Protein AF-A0A0V7Z5T5-F1 (afdb_monomer)

pLDDT: mean 82.61, std 24.28, range [30.38, 98.88]

Foldseek 3Di:
DDDDDDDDDDDDDDDDDDDDDDPPPPPPVPPDPPDPDAAQLEACVVLLVLLVVLLVCLVVVVLVVSLVSLVVSVVVLVVCCVVRCVRGVPLNVQLVVLSVQLNCQSVDVVRDSVSNNVSSVSNSVSSVRNHDD

Solvent-accessible surface area (backbone atoms only — not comparable to full-atom values): 8097 Å² total; per-residue (Å²): 138,90,83,85,79,87,79,88,78,89,82,86,89,83,88,84,90,82,94,73,94,75,84,80,73,79,76,75,77,73,78,68,83,72,74,79,77,71,43,60,57,44,84,45,63,72,57,48,52,46,47,54,53,27,40,60,25,35,77,69,70,37,48,72,61,19,42,54,44,50,48,56,42,51,58,53,51,63,74,39,38,87,72,31,37,86,56,26,52,70,62,39,51,56,48,51,54,30,49,51,49,29,49,53,33,43,65,39,88,80,51,50,64,69,57,31,41,50,30,38,51,52,29,47,55,48,47,62,66,37,37,54,131

Sequence (133 aa):
MRTIILATVAAAIVGGNAAALVLLAVQDAGATPATPAASKLGDLSKFRAIVVEVKALADRDDLPAAKARIKDLELSWDGAEAGLRPRAAVDWHVVDKAIDGALDALRASPPDPVTCRRAVDELLAVIDRMQVA

Structure (mmCIF, N/CA/C/O backbone):
data_AF-A0A0V7Z5T5-F1
#
_entry.id   AF-A0A0V7Z5T5-F1
#
loop_
_atom_site.group_PDB
_atom_site.id
_atom_site.type_symbol
_atom_site.label_atom_id
_atom_site.label_alt_id
_atom_site.label_comp_id
_atom_site.label_asym_id
_atom_site.label_entity_id
_atom_site.label_seq_id
_atom_site.pdbx_PDB_ins_code
_atom_site.Cartn_x
_atom_site.Cartn_y
_atom_site.Cartn_z
_atom_site.occupancy
_atom_site.B_iso_or_equiv
_atom_site.auth_seq_id
_atom_site.auth_comp_id
_atom_site.auth_asym_id
_atom_site.auth_atom_id
_atom_site.pdbx_PDB_model_num
ATOM 1 N N . MET A 1 1 ? -31.209 -17.330 -16.747 1.00 35.00 1 MET A N 1
ATOM 2 C CA . MET A 1 1 ? -31.987 -18.402 -17.404 1.00 35.00 1 MET A CA 1
ATOM 3 C C . MET A 1 1 ? -31.120 -18.969 -18.518 1.00 35.00 1 MET A C 1
ATOM 5 O O . MET A 1 1 ? -30.680 -18.205 -19.362 1.00 35.00 1 MET A O 1
ATOM 9 N N . ARG A 1 2 ? -30.753 -20.254 -18.423 1.00 37.62 2 ARG A N 1
ATOM 10 C CA . ARG A 1 2 ? -29.916 -20.978 -19.396 1.00 37.62 2 ARG A CA 1
ATOM 11 C C . ARG A 1 2 ? -30.813 -21.461 -20.531 1.00 37.62 2 ARG A C 1
ATOM 13 O O . ARG A 1 2 ? -31.744 -22.210 -20.257 1.00 37.62 2 ARG A O 1
ATOM 20 N N . THR A 1 3 ? -30.511 -21.095 -21.768 1.00 30.38 3 THR A N 1
ATOM 21 C CA . THR A 1 3 ? -31.066 -21.755 -22.952 1.00 30.38 3 THR A CA 1
ATOM 22 C C . THR A 1 3 ? -29.923 -22.351 -23.759 1.00 30.38 3 THR A C 1
ATOM 24 O O . THR A 1 3 ? -29.048 -21.660 -24.269 1.00 30.38 3 THR A O 1
ATOM 27 N N . ILE A 1 4 ? -29.921 -23.680 -23.778 1.00 39.84 4 ILE A N 1
ATOM 28 C CA . ILE A 1 4 ? -29.085 -24.555 -24.590 1.00 39.84 4 ILE A CA 1
ATOM 29 C C . ILE A 1 4 ? -29.837 -24.731 -25.910 1.00 39.84 4 ILE A C 1
ATOM 31 O O . ILE A 1 4 ? -31.020 -25.069 -25.878 1.00 39.84 4 ILE A O 1
ATOM 35 N N . ILE A 1 5 ? -29.178 -24.533 -27.052 1.00 48.88 5 ILE A N 1
ATOM 36 C CA . ILE A 1 5 ? -29.703 -24.975 -28.348 1.00 48.88 5 ILE A CA 1
ATOM 37 C C . ILE A 1 5 ? -28.773 -26.071 -28.864 1.00 48.88 5 ILE A C 1
ATOM 39 O O . ILE A 1 5 ? -27.623 -25.819 -29.216 1.00 48.88 5 ILE A O 1
ATOM 43 N N . LEU A 1 6 ? -29.294 -27.301 -28.853 1.00 37.38 6 LEU A N 1
ATOM 44 C CA . LEU A 1 6 ? -28.788 -28.428 -29.628 1.00 37.38 6 LEU A CA 1
ATOM 45 C C . LEU A 1 6 ? -28.989 -28.113 -31.114 1.00 37.38 6 LEU A C 1
ATOM 47 O O . LEU A 1 6 ? -30.114 -27.849 -31.533 1.00 37.38 6 LEU A O 1
ATOM 51 N N . ALA A 1 7 ? -27.932 -28.226 -31.912 1.00 38.47 7 ALA A N 1
ATOM 52 C CA . ALA A 1 7 ? -28.047 -28.365 -33.356 1.00 38.47 7 ALA A CA 1
ATOM 53 C C . ALA A 1 7 ? -27.330 -29.651 -33.773 1.00 38.47 7 ALA A C 1
ATOM 55 O O . ALA A 1 7 ? -26.109 -29.711 -33.892 1.00 38.47 7 ALA A O 1
ATOM 56 N N . THR A 1 8 ? -28.118 -30.706 -33.943 1.00 37.22 8 THR A N 1
ATOM 57 C CA . THR A 1 8 ? -27.762 -31.910 -34.688 1.00 37.22 8 THR A CA 1
ATOM 58 C C . THR A 1 8 ? -27.576 -31.527 -36.153 1.00 37.22 8 THR A C 1
ATOM 60 O O . THR A 1 8 ? -28.505 -31.021 -36.776 1.00 37.22 8 THR A O 1
ATOM 63 N N . VAL A 1 9 ? -26.405 -31.806 -36.726 1.00 38.41 9 VAL A N 1
ATOM 64 C CA . VAL A 1 9 ? -26.213 -31.779 -38.180 1.00 38.41 9 VAL A CA 1
ATOM 65 C C . VAL A 1 9 ? -25.668 -33.133 -38.603 1.00 38.41 9 VAL A C 1
ATOM 67 O O . VAL A 1 9 ? -24.520 -33.480 -38.341 1.00 38.41 9 VAL A O 1
ATOM 70 N N . ALA A 1 10 ? -26.543 -33.909 -39.235 1.00 38.09 10 ALA A N 1
ATOM 71 C CA . ALA A 1 10 ? -26.177 -35.049 -40.052 1.00 38.09 10 ALA A CA 1
ATOM 72 C C . ALA A 1 10 ? -25.776 -34.540 -41.442 1.00 38.09 10 ALA A C 1
ATOM 74 O O . ALA A 1 10 ? -26.495 -33.732 -42.028 1.00 38.09 10 ALA A O 1
ATOM 75 N N . ALA A 1 11 ? -24.673 -35.042 -41.994 1.00 44.28 11 ALA A N 1
ATOM 76 C CA . ALA A 1 11 ? -24.382 -34.905 -43.416 1.00 44.28 11 ALA A CA 1
ATOM 77 C C . ALA A 1 11 ? -23.751 -36.200 -43.939 1.00 44.28 11 ALA A C 1
ATOM 79 O O . ALA A 1 11 ? -22.698 -36.639 -43.482 1.00 44.28 11 ALA A O 1
ATOM 80 N N . ALA A 1 12 ? -24.482 -36.821 -44.863 1.00 38.12 12 ALA A N 1
ATOM 81 C CA . ALA A 1 12 ? -24.157 -38.048 -45.564 1.00 38.12 12 ALA A CA 1
ATOM 82 C C . ALA A 1 12 ? -22.995 -37.848 -46.552 1.00 38.12 12 ALA A C 1
ATOM 84 O O . ALA A 1 12 ? -22.856 -36.788 -47.161 1.00 38.12 12 ALA A O 1
ATOM 85 N N . ILE A 1 13 ? -22.191 -38.896 -46.735 1.00 40.06 13 ILE A N 1
ATOM 86 C CA . ILE A 1 13 ? -21.072 -38.948 -47.680 1.00 40.06 13 ILE A CA 1
ATOM 87 C C . ILE A 1 13 ? -21.562 -39.623 -48.968 1.00 40.06 13 ILE A C 1
ATOM 89 O O . ILE A 1 13 ? -21.975 -40.780 -48.932 1.00 40.06 13 ILE A O 1
ATOM 93 N N . VAL A 1 14 ? -21.466 -38.931 -50.105 1.00 40.75 14 VAL A N 1
ATOM 94 C CA . VAL A 1 14 ? -21.512 -39.519 -51.457 1.00 40.75 14 VAL A CA 1
ATOM 95 C C . VAL A 1 14 ? -20.364 -38.909 -52.262 1.00 40.75 14 VAL A C 1
ATOM 97 O O . VAL A 1 14 ? -20.177 -37.695 -52.251 1.00 40.75 14 VAL A O 1
ATOM 100 N N . GLY A 1 15 ? -19.552 -39.761 -52.891 1.00 34.56 15 GLY A N 1
ATOM 101 C CA . GLY A 1 15 ? -18.300 -39.381 -53.548 1.00 34.56 15 GLY A CA 1
ATOM 102 C C . GLY A 1 15 ? -18.392 -39.143 -55.060 1.00 34.56 15 GLY A C 1
ATOM 103 O O . GLY A 1 15 ? -19.379 -39.500 -55.695 1.00 34.56 15 GLY A O 1
ATOM 104 N N . GLY A 1 16 ? -17.292 -38.616 -55.623 1.00 33.28 16 GLY A N 1
ATOM 105 C CA . GLY A 1 16 ? -16.918 -38.784 -57.037 1.00 33.28 16 GLY A CA 1
ATOM 106 C C . GLY A 1 16 ? -16.542 -37.519 -57.832 1.00 33.28 16 GLY A C 1
ATOM 107 O O . GLY A 1 16 ? -17.418 -36.867 -58.375 1.00 33.28 16 GLY A O 1
ATOM 108 N N . ASN A 1 17 ? -15.225 -37.292 -57.987 1.00 35.47 17 ASN A N 1
ATOM 109 C CA . ASN A 1 17 ? -14.481 -36.628 -59.086 1.00 35.47 17 ASN A CA 1
ATOM 110 C C . ASN A 1 17 ? -14.820 -35.191 -59.556 1.00 35.47 17 ASN A C 1
ATOM 112 O O . ASN A 1 17 ? -15.761 -34.995 -60.314 1.00 35.47 17 ASN A O 1
ATOM 116 N N . ALA A 1 18 ? -13.913 -34.236 -59.287 1.00 37.38 18 ALA A N 1
ATOM 117 C CA . ALA A 1 18 ? -13.233 -33.368 -60.276 1.00 37.38 18 ALA A CA 1
ATOM 118 C 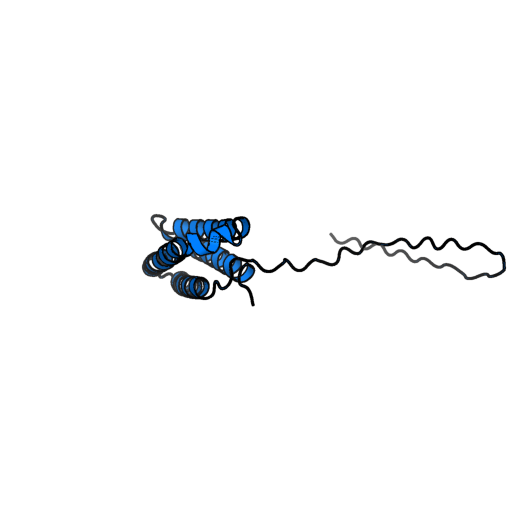C . ALA A 1 18 ? -12.347 -32.320 -59.567 1.00 37.38 18 ALA A C 1
ATOM 120 O O . ALA A 1 18 ? -12.636 -31.880 -58.458 1.00 37.38 18 ALA A O 1
ATOM 121 N N . ALA A 1 19 ? -11.243 -31.948 -60.212 1.00 41.66 19 ALA A N 1
ATOM 122 C CA . ALA A 1 19 ? -10.216 -31.043 -59.713 1.00 41.66 19 ALA A CA 1
ATOM 123 C C . ALA A 1 19 ? -10.716 -29.609 -59.449 1.00 41.66 19 ALA A C 1
ATOM 125 O O . ALA A 1 19 ? -11.261 -28.978 -60.347 1.00 41.66 19 ALA A O 1
ATOM 126 N N . ALA A 1 20 ? -10.429 -29.085 -58.255 1.00 40.97 20 ALA A N 1
ATOM 127 C CA . ALA A 1 20 ? -9.972 -27.714 -57.999 1.00 40.97 20 ALA A CA 1
ATOM 128 C C . ALA A 1 20 ? -9.695 -27.564 -56.495 1.00 40.97 20 ALA A C 1
ATOM 130 O O . ALA A 1 20 ? -10.598 -27.673 -55.667 1.00 40.97 20 ALA A O 1
ATOM 131 N N . LEU A 1 21 ? -8.430 -27.317 -56.144 1.00 48.31 21 LEU A N 1
ATOM 132 C CA . LEU A 1 21 ? -8.047 -26.817 -54.828 1.00 48.31 21 LEU A CA 1
ATOM 133 C C . LEU A 1 21 ? -8.740 -25.471 -54.588 1.00 48.31 21 LEU A C 1
ATOM 135 O O . LEU A 1 21 ? -8.372 -24.486 -55.220 1.00 48.31 21 LEU A O 1
ATOM 139 N N . VAL A 1 22 ? -9.641 -25.408 -53.612 1.00 45.06 22 VAL A N 1
ATOM 140 C CA . VAL A 1 22 ? -9.842 -24.199 -52.807 1.00 45.06 22 VAL A CA 1
ATOM 141 C C . VAL A 1 22 ? -10.036 -24.649 -51.364 1.00 45.06 22 VAL A C 1
ATOM 143 O O . VAL A 1 22 ? -11.134 -24.968 -50.916 1.00 45.06 22 VAL A O 1
ATOM 146 N N . LEU A 1 23 ? -8.924 -24.712 -50.636 1.00 40.50 23 LEU A N 1
ATOM 147 C CA . LEU A 1 23 ? -8.923 -24.793 -49.185 1.00 40.50 23 LEU A CA 1
ATOM 148 C C . LEU A 1 23 ? -9.371 -23.421 -48.661 1.00 40.50 23 LEU A C 1
ATOM 150 O O . LEU A 1 23 ? -8.544 -22.529 -48.488 1.00 40.50 23 LEU A O 1
ATOM 154 N N . LEU A 1 24 ? -10.671 -23.229 -48.421 1.00 42.22 24 LEU A N 1
ATOM 155 C CA . LEU A 1 24 ? -11.122 -22.149 -47.541 1.00 42.22 24 LEU A CA 1
ATOM 156 C C . LEU A 1 24 ? -10.802 -22.582 -46.105 1.00 42.22 24 LEU A C 1
ATOM 158 O O . LEU A 1 24 ? -11.647 -23.086 -45.369 1.00 42.22 24 LEU A O 1
ATOM 162 N N . ALA A 1 25 ? -9.535 -22.442 -45.722 1.00 49.34 25 ALA A N 1
ATOM 163 C CA . ALA A 1 25 ? -9.172 -22.454 -44.321 1.00 49.34 25 ALA A CA 1
ATOM 164 C C . ALA A 1 25 ? -9.746 -21.171 -43.715 1.00 49.34 25 ALA A C 1
ATOM 166 O O . ALA A 1 25 ? -9.180 -20.091 -43.882 1.00 49.34 25 ALA A O 1
ATOM 167 N N . VAL A 1 26 ? -10.889 -21.283 -43.035 1.00 48.69 26 VAL A N 1
ATOM 168 C CA . VAL A 1 26 ? -11.288 -20.269 -42.065 1.00 48.69 26 VAL A CA 1
ATOM 169 C C . VAL A 1 26 ? -10.203 -20.312 -40.989 1.00 48.69 26 VAL A C 1
ATOM 171 O O . VAL A 1 26 ? -10.097 -21.255 -40.208 1.00 48.69 26 VAL A O 1
ATOM 174 N N . GLN A 1 27 ? -9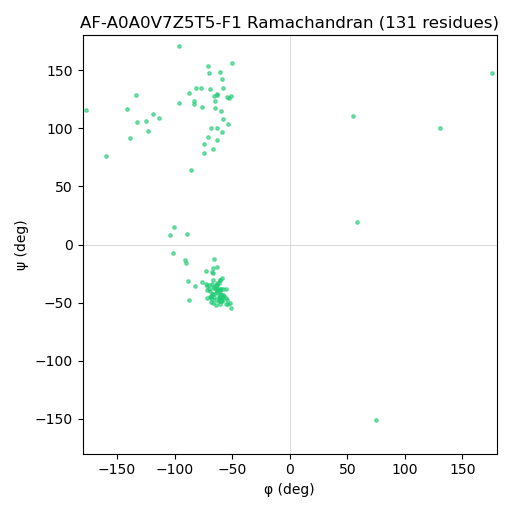.268 -19.367 -41.053 1.00 49.12 27 GLN A N 1
ATOM 175 C CA . GLN A 1 27 ? -8.359 -19.124 -39.946 1.00 49.12 27 GLN A CA 1
ATOM 176 C C . GLN A 1 27 ? -9.213 -18.413 -38.903 1.00 49.12 27 GLN A C 1
ATOM 178 O O . GLN A 1 27 ? -9.326 -17.189 -38.901 1.00 49.12 27 GLN A O 1
ATOM 183 N N . ASP A 1 28 ? -9.890 -19.207 -38.076 1.00 45.97 28 ASP A N 1
ATOM 184 C CA . ASP A 1 28 ? -10.339 -18.758 -36.770 1.00 45.97 28 ASP A CA 1
ATOM 185 C C . ASP A 1 28 ? -9.059 -18.341 -36.043 1.00 45.97 28 ASP A C 1
ATOM 187 O O . ASP A 1 28 ? -8.258 -19.175 -35.612 1.00 45.97 28 ASP A O 1
ATOM 191 N N . ALA A 1 29 ? -8.769 -17.040 -36.081 1.00 48.88 29 ALA A N 1
ATOM 192 C CA . ALA A 1 29 ? -7.682 -16.444 -35.337 1.00 48.88 29 ALA A CA 1
ATOM 193 C C . ALA A 1 29 ? -8.062 -16.570 -33.864 1.00 48.88 29 ALA A C 1
ATOM 195 O O . ALA A 1 29 ? -8.618 -15.649 -33.267 1.00 48.88 29 ALA A O 1
ATOM 196 N N . GLY A 1 30 ? -7.799 -17.752 -33.310 1.00 46.00 30 GLY A N 1
ATOM 197 C CA . GLY A 1 30 ? -7.886 -18.021 -31.895 1.00 46.00 30 GLY A CA 1
ATOM 198 C C . GLY A 1 30 ? -7.033 -16.983 -31.191 1.00 46.00 30 GLY A C 1
ATOM 199 O O . GLY A 1 30 ? -5.804 -17.047 -31.222 1.00 46.00 30 GLY A O 1
ATOM 200 N N . ALA A 1 31 ? -7.690 -15.998 -30.586 1.00 57.25 31 ALA A N 1
ATOM 201 C CA . ALA A 1 31 ? -7.070 -15.125 -29.617 1.00 57.25 31 ALA A CA 1
ATOM 202 C C . ALA A 1 31 ? -6.656 -16.019 -28.447 1.00 57.25 31 ALA A C 1
ATOM 204 O O . ALA A 1 31 ? -7.434 -16.280 -27.530 1.00 57.25 31 ALA A O 1
ATOM 205 N N . THR A 1 32 ? -5.435 -16.550 -28.504 1.00 58.69 32 THR A N 1
ATOM 206 C CA . THR A 1 32 ? -4.781 -17.111 -27.329 1.00 58.69 32 THR A CA 1
ATOM 207 C C . THR A 1 32 ? -4.837 -16.035 -26.252 1.00 58.69 32 THR A C 1
ATOM 209 O O . THR A 1 32 ? -4.412 -14.910 -26.540 1.00 58.69 32 THR A O 1
ATOM 212 N N . PRO A 1 33 ? -5.368 -16.318 -25.048 1.00 54.94 33 PRO A N 1
ATOM 213 C CA . PRO A 1 33 ? -5.304 -15.361 -23.958 1.00 54.94 33 PRO A CA 1
ATOM 214 C C . PRO A 1 33 ? -3.826 -15.059 -23.729 1.00 54.94 33 PRO A C 1
ATOM 216 O O . PRO A 1 33 ? -3.063 -15.921 -23.295 1.00 54.94 33 PRO A O 1
ATOM 219 N N . ALA A 1 34 ? -3.400 -13.860 -24.121 1.00 60.34 34 ALA A N 1
ATOM 220 C CA . ALA A 1 34 ? -2.046 -13.418 -23.880 1.00 60.34 34 ALA A CA 1
ATOM 221 C C . ALA A 1 34 ? -1.893 -13.304 -22.365 1.00 60.34 34 ALA A C 1
ATOM 223 O O . ALA A 1 34 ? -2.602 -12.525 -21.723 1.00 60.34 34 ALA A O 1
ATOM 224 N N . THR A 1 35 ? -0.996 -14.102 -21.788 1.00 61.53 35 THR A N 1
ATOM 225 C CA . THR A 1 35 ? -0.559 -13.882 -20.413 1.00 61.53 35 THR A CA 1
ATOM 226 C C . THR A 1 35 ? -0.058 -12.440 -20.330 1.00 61.53 35 THR A C 1
ATOM 228 O O . THR A 1 35 ? 0.774 -12.063 -21.165 1.00 61.53 35 THR A O 1
ATOM 231 N N . PRO A 1 36 ? -0.559 -11.618 -19.388 1.00 64.75 36 PRO A N 1
ATOM 232 C CA . PRO A 1 36 ? -0.054 -10.267 -19.208 1.00 64.75 36 PRO A CA 1
ATOM 233 C C . PRO A 1 36 ? 1.466 -10.323 -19.086 1.00 64.75 36 PRO A C 1
ATOM 235 O O . PRO A 1 36 ? 1.998 -11.117 -18.308 1.00 64.75 36 PRO A O 1
ATOM 238 N N . ALA A 1 37 ? 2.166 -9.528 -19.896 1.00 74.81 37 ALA A N 1
ATOM 239 C CA . ALA A 1 37 ? 3.609 -9.425 -19.771 1.00 74.81 37 ALA A CA 1
ATOM 240 C C . ALA A 1 37 ? 3.943 -8.959 -18.348 1.00 74.81 37 ALA A C 1
ATOM 242 O O . ALA A 1 37 ? 3.305 -8.038 -17.836 1.00 74.81 37 ALA A O 1
ATOM 243 N N . ALA A 1 38 ? 4.923 -9.606 -17.717 1.00 84.12 38 ALA A N 1
ATOM 244 C CA . ALA A 1 38 ? 5.349 -9.233 -16.376 1.00 84.12 38 ALA A CA 1
ATOM 245 C C . ALA A 1 38 ? 5.823 -7.770 -16.353 1.00 84.12 38 ALA A C 1
ATOM 247 O O . ALA A 1 38 ? 6.457 -7.299 -17.307 1.00 84.12 38 ALA A O 1
ATOM 248 N N . SER A 1 39 ? 5.514 -7.055 -15.269 1.00 92.94 39 SER A N 1
ATOM 249 C CA . SER A 1 39 ? 5.899 -5.651 -15.129 1.00 92.94 39 SER A CA 1
ATOM 250 C C . SER A 1 39 ? 7.419 -5.474 -15.176 1.00 92.94 39 SER A C 1
ATOM 252 O O . SER A 1 39 ? 8.193 -6.311 -14.711 1.00 92.94 39 SER A O 1
ATOM 254 N N . LYS A 1 40 ? 7.867 -4.325 -15.695 1.00 95.38 40 LYS A N 1
ATOM 255 C CA . LYS A 1 40 ? 9.287 -3.935 -15.680 1.00 95.38 40 LYS A CA 1
ATOM 256 C C . LYS A 1 40 ? 9.690 -3.155 -14.424 1.00 95.38 40 LYS A C 1
ATOM 258 O O . LYS A 1 40 ? 10.819 -2.669 -14.364 1.00 95.38 40 LYS A O 1
ATOM 263 N N . LEU A 1 41 ? 8.824 -3.068 -13.410 1.00 95.50 41 LEU A N 1
ATOM 264 C CA . LEU A 1 41 ? 9.143 -2.470 -12.106 1.00 95.50 41 LEU A CA 1
ATOM 265 C C . LEU A 1 41 ? 10.203 -3.245 -11.313 1.00 95.50 41 LEU A C 1
ATOM 267 O O . LEU A 1 41 ? 10.791 -2.696 -10.388 1.00 95.50 41 LEU A O 1
ATOM 271 N N . GLY A 1 42 ? 10.552 -4.469 -11.715 1.00 93.44 42 GLY A N 1
ATOM 272 C CA . GLY A 1 42 ? 11.549 -5.291 -11.024 1.00 93.44 42 GLY A CA 1
ATOM 273 C C . GLY A 1 42 ? 11.016 -5.878 -9.722 1.00 93.44 42 GLY A C 1
ATOM 274 O O . GLY A 1 42 ? 9.828 -6.159 -9.614 1.00 93.44 42 GLY A O 1
ATOM 275 N N . ASP A 1 43 ? 11.911 -6.103 -8.764 1.00 94.56 43 ASP A N 1
ATOM 276 C CA . ASP A 1 43 ? 11.556 -6.766 -7.512 1.00 94.56 43 ASP A CA 1
ATOM 277 C C . ASP A 1 43 ? 10.795 -5.828 -6.562 1.00 94.56 43 ASP A C 1
ATOM 279 O O . ASP A 1 43 ? 11.331 -4.810 -6.116 1.00 94.56 43 ASP A O 1
ATOM 283 N N . LEU A 1 44 ? 9.553 -6.193 -6.230 1.00 97.31 44 LEU A N 1
ATOM 284 C CA . LEU A 1 44 ? 8.701 -5.478 -5.280 1.00 97.31 44 LEU A CA 1
ATOM 285 C C . LEU A 1 44 ? 8.614 -6.185 -3.915 1.00 97.31 44 LEU A C 1
ATOM 287 O O . LEU A 1 44 ? 7.852 -5.745 -3.050 1.00 97.31 44 LEU A O 1
ATOM 291 N N . SER A 1 45 ? 9.415 -7.232 -3.671 1.00 97.44 45 SER A N 1
ATOM 292 C CA . SER A 1 45 ? 9.321 -8.087 -2.476 1.00 97.44 45 SER A CA 1
ATOM 293 C C . SER A 1 45 ? 9.406 -7.306 -1.165 1.00 97.44 45 SER A C 1
ATOM 295 O O . SER A 1 45 ? 8.671 -7.598 -0.221 1.00 97.44 45 SER A O 1
ATOM 297 N N . LYS A 1 46 ? 10.252 -6.265 -1.105 1.00 97.94 46 LYS A N 1
ATOM 298 C CA . LYS A 1 46 ? 10.347 -5.384 0.071 1.00 97.94 46 LYS A CA 1
ATOM 299 C C . LYS A 1 46 ? 9.019 -4.672 0.350 1.00 97.94 46 LYS A C 1
ATOM 301 O O . LYS A 1 46 ? 8.590 -4.639 1.497 1.00 97.94 46 LYS A O 1
ATOM 306 N N . PHE A 1 47 ? 8.366 -4.116 -0.671 1.00 98.62 47 PHE A N 1
ATOM 307 C CA . PHE A 1 47 ? 7.076 -3.432 -0.517 1.00 98.62 47 PHE A CA 1
ATOM 308 C C . PHE A 1 47 ? 5.976 -4.422 -0.146 1.00 98.62 47 PHE 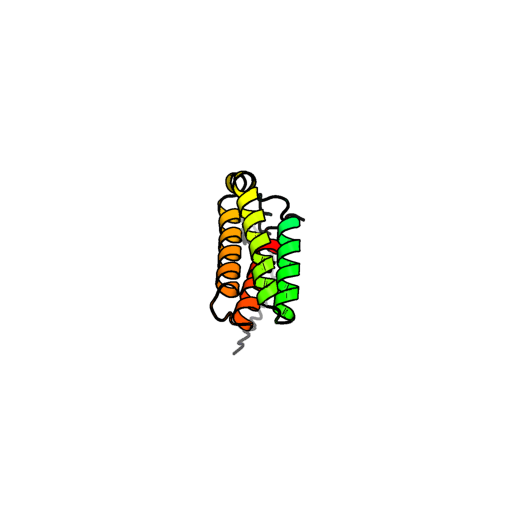A C 1
ATOM 310 O O . PHE A 1 47 ? 5.206 -4.174 0.781 1.00 98.62 47 PHE A O 1
ATOM 317 N N . ARG A 1 48 ? 5.966 -5.585 -0.806 1.00 98.62 48 ARG A N 1
ATOM 318 C CA . ARG A 1 48 ? 5.038 -6.678 -0.517 1.00 98.62 48 ARG A CA 1
ATOM 319 C C . ARG A 1 48 ? 5.094 -7.104 0.948 1.00 98.62 48 ARG A C 1
ATOM 321 O O . ARG A 1 48 ? 4.049 -7.258 1.570 1.00 98.62 48 ARG A O 1
ATOM 328 N N . ALA A 1 49 ? 6.294 -7.267 1.509 1.00 98.81 49 ALA A N 1
ATOM 329 C CA . ALA A 1 49 ? 6.469 -7.634 2.913 1.00 98.81 49 ALA A CA 1
ATOM 330 C C . ALA A 1 49 ? 5.814 -6.611 3.857 1.00 98.81 49 ALA A C 1
ATOM 332 O O . ALA A 1 49 ? 5.060 -6.996 4.748 1.00 98.81 49 ALA A O 1
ATOM 333 N N . ILE A 1 50 ? 6.014 -5.312 3.603 1.00 98.88 50 ILE A N 1
ATOM 334 C CA . ILE A 1 50 ? 5.370 -4.246 4.383 1.00 98.88 50 ILE A CA 1
ATOM 335 C C . ILE A 1 50 ? 3.842 -4.342 4.269 1.00 98.88 50 ILE A C 1
ATOM 337 O O . ILE A 1 50 ? 3.153 -4.292 5.284 1.00 98.88 50 ILE A O 1
ATOM 341 N N . VAL A 1 51 ? 3.299 -4.524 3.061 1.00 98.88 51 VAL A N 1
ATOM 342 C CA . VAL A 1 51 ? 1.844 -4.627 2.851 1.00 98.88 51 VAL A CA 1
ATOM 343 C C . VAL A 1 51 ? 1.249 -5.850 3.548 1.00 98.88 51 VAL A C 1
ATOM 345 O O . VAL A 1 51 ? 0.182 -5.742 4.146 1.00 98.88 51 VAL A O 1
ATOM 348 N N . VAL A 1 52 ? 1.942 -6.992 3.553 1.00 98.88 52 VAL A N 1
ATOM 349 C CA . VAL A 1 52 ? 1.519 -8.182 4.313 1.00 98.88 52 VAL A CA 1
ATOM 350 C C . VAL A 1 52 ? 1.469 -7.894 5.816 1.00 98.88 52 VAL A C 1
ATOM 352 O O . VAL A 1 52 ? 0.527 -8.313 6.488 1.00 98.88 52 VAL A O 1
ATOM 355 N N . GLU A 1 53 ? 2.432 -7.145 6.354 1.00 98.88 53 GLU A N 1
ATOM 356 C CA . GLU A 1 53 ? 2.415 -6.736 7.763 1.00 98.88 53 GLU A CA 1
ATOM 357 C C . GLU A 1 53 ? 1.265 -5.763 8.068 1.00 98.88 53 GLU A C 1
ATOM 359 O O . GLU A 1 53 ? 0.565 -5.946 9.067 1.00 98.88 53 GLU A O 1
ATOM 364 N N . VAL A 1 54 ? 1.015 -4.778 7.194 1.00 98.88 54 VAL A N 1
ATOM 365 C CA . VAL A 1 54 ? -0.147 -3.872 7.295 1.00 98.88 54 VAL A CA 1
ATOM 366 C C . VAL A 1 54 ? -1.452 -4.666 7.263 1.00 98.88 54 VAL A C 1
ATOM 368 O O . VAL A 1 54 ? -2.337 -4.427 8.085 1.00 98.88 54 VAL A O 1
ATOM 371 N N . LYS A 1 55 ? -1.568 -5.644 6.360 1.00 98.88 55 LYS A N 1
ATOM 372 C CA . LYS A 1 55 ? -2.739 -6.518 6.262 1.00 98.88 55 LYS A CA 1
ATOM 373 C C . LYS A 1 55 ? -2.954 -7.286 7.560 1.00 98.88 55 LYS A C 1
ATOM 375 O O . LYS A 1 55 ? -4.045 -7.249 8.116 1.00 98.88 55 LYS A O 1
ATOM 380 N N . ALA A 1 56 ? -1.903 -7.910 8.091 1.00 98.88 56 ALA A N 1
ATOM 381 C CA . ALA A 1 56 ? -1.985 -8.660 9.339 1.00 98.88 56 ALA A CA 1
ATOM 382 C C . ALA A 1 56 ? -2.415 -7.786 10.531 1.00 98.88 56 ALA A C 1
ATOM 384 O O . ALA A 1 56 ? -3.031 -8.300 11.464 1.00 98.88 56 ALA A O 1
ATOM 385 N N . LEU A 1 57 ? -2.073 -6.492 10.529 1.00 98.88 57 LEU A N 1
ATOM 386 C CA . LEU A 1 57 ? -2.526 -5.500 11.511 1.00 98.88 57 LEU A CA 1
ATOM 387 C C . LEU A 1 57 ? -4.010 -5.142 11.324 1.00 98.88 57 LEU A C 1
ATOM 389 O O . LEU A 1 57 ? -4.772 -5.150 12.289 1.00 98.88 57 LEU A O 1
ATOM 393 N N . ALA A 1 58 ? -4.441 -4.887 10.087 1.00 98.50 58 ALA A N 1
ATOM 394 C CA . ALA A 1 58 ? -5.833 -4.566 9.768 1.00 98.50 58 ALA A CA 1
ATOM 395 C C . ALA A 1 58 ? -6.797 -5.751 9.993 1.00 98.50 58 ALA A C 1
ATOM 397 O O . ALA A 1 58 ? -7.939 -5.552 10.411 1.00 98.50 58 ALA A O 1
ATOM 398 N N . ASP A 1 59 ? -6.336 -6.983 9.762 1.00 98.50 59 ASP A N 1
ATOM 399 C CA . ASP A 1 59 ? -7.106 -8.216 9.974 1.00 98.50 59 ASP A CA 1
ATOM 400 C C . ASP A 1 59 ? -7.396 -8.492 11.459 1.00 98.50 59 ASP A C 1
ATOM 402 O O . ASP A 1 59 ? -8.372 -9.167 11.777 1.00 98.50 59 ASP A O 1
ATOM 406 N N . ARG A 1 60 ? -6.583 -7.944 12.372 1.00 98.12 60 ARG A N 1
ATOM 407 C CA . ARG A 1 60 ? -6.790 -8.010 13.831 1.00 98.12 60 ARG A CA 1
ATOM 408 C C . ARG A 1 60 ? -7.383 -6.728 14.427 1.00 98.12 60 ARG A C 1
ATOM 410 O O . ARG A 1 60 ? -7.297 -6.530 15.635 1.00 98.12 60 ARG A O 1
ATOM 417 N N . ASP A 1 61 ? -7.928 -5.856 13.576 1.00 97.88 61 ASP A N 1
ATOM 418 C CA . ASP A 1 61 ? -8.500 -4.546 13.927 1.00 97.88 61 ASP A CA 1
ATOM 419 C C . ASP A 1 61 ? -7.521 -3.574 14.630 1.00 97.88 61 ASP A C 1
ATOM 421 O O . ASP A 1 61 ? -7.931 -2.574 15.221 1.00 97.88 61 ASP A O 1
ATOM 425 N N . ASP A 1 62 ? -6.206 -3.795 14.510 1.00 98.56 62 ASP A N 1
ATOM 426 C CA . ASP A 1 62 ? -5.165 -2.903 15.039 1.00 98.56 62 ASP A CA 1
ATOM 427 C C . ASP A 1 62 ? -4.849 -1.778 14.038 1.00 98.56 62 ASP A C 1
ATOM 429 O O . ASP A 1 62 ? -3.766 -1.679 13.451 1.00 98.56 62 ASP A O 1
ATOM 433 N N . LEU A 1 63 ? -5.854 -0.931 13.796 1.00 98.31 63 LEU A N 1
ATOM 434 C CA . LEU A 1 63 ? -5.777 0.173 12.835 1.00 98.31 63 LEU A CA 1
ATOM 435 C C . LEU A 1 63 ? -4.733 1.249 13.193 1.00 98.31 63 LEU A C 1
ATOM 437 O O . LEU A 1 63 ? -4.104 1.767 12.267 1.00 98.31 63 LEU A O 1
ATOM 441 N N . PRO A 1 64 ? -4.475 1.594 14.474 1.00 98.44 64 PRO A N 1
ATOM 442 C CA . PRO A 1 64 ? -3.399 2.521 14.820 1.00 98.44 64 PRO A CA 1
ATOM 443 C C . PRO A 1 64 ? -2.017 2.017 14.394 1.00 98.44 64 PRO A C 1
ATOM 445 O O . PRO A 1 64 ? -1.242 2.779 13.811 1.00 98.44 64 PRO A O 1
ATOM 448 N N . ALA A 1 65 ? -1.707 0.739 14.627 1.00 98.69 65 ALA A N 1
ATOM 449 C CA . ALA A 1 65 ? -0.428 0.189 14.202 1.00 98.69 65 ALA A CA 1
ATOM 450 C C . ALA A 1 65 ? -0.392 -0.087 12.686 1.00 98.69 65 ALA A C 1
ATOM 452 O O . ALA A 1 65 ? 0.647 0.145 12.065 1.00 98.69 65 ALA A O 1
ATOM 453 N N . ALA A 1 66 ? -1.514 -0.450 12.048 1.00 98.75 66 ALA A N 1
ATOM 454 C CA . ALA A 1 66 ? -1.613 -0.491 10.582 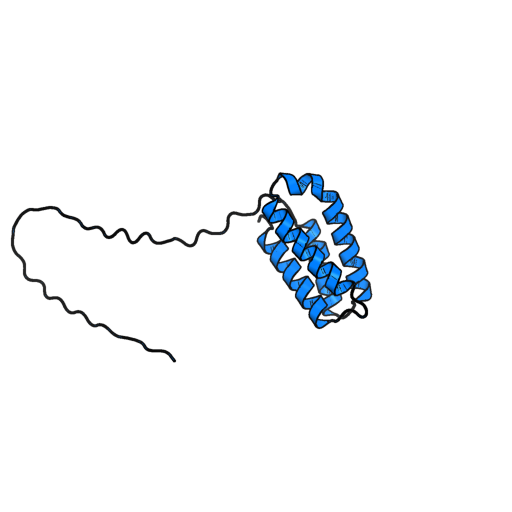1.00 98.75 66 ALA A CA 1
ATOM 455 C C . ALA A 1 66 ? -1.303 0.880 9.951 1.00 98.75 66 ALA A C 1
ATOM 457 O O . ALA A 1 66 ? -0.528 0.965 8.999 1.00 98.75 66 ALA A O 1
ATOM 458 N N . LYS A 1 67 ? -1.837 1.966 10.527 1.00 98.69 67 LYS A N 1
ATOM 459 C CA . LYS A 1 67 ? -1.579 3.354 10.108 1.00 98.69 67 LYS A CA 1
ATOM 460 C C . LYS A 1 67 ? -0.110 3.755 10.270 1.00 98.69 67 LYS A C 1
ATOM 462 O O . LYS A 1 67 ? 0.421 4.482 9.432 1.00 98.69 67 LYS A O 1
ATOM 467 N N . ALA A 1 68 ? 0.555 3.291 11.327 1.00 98.69 68 ALA A N 1
ATOM 468 C CA . ALA A 1 68 ? 1.993 3.488 11.482 1.00 98.69 68 ALA A CA 1
ATOM 469 C C . ALA A 1 68 ? 2.770 2.728 10.397 1.00 98.69 68 ALA A C 1
ATOM 471 O O . ALA A 1 68 ? 3.639 3.299 9.746 1.00 98.69 68 ALA A O 1
ATOM 472 N N . ARG A 1 69 ? 2.408 1.468 10.140 1.00 98.81 69 ARG A N 1
ATOM 473 C CA . ARG A 1 69 ? 3.148 0.609 9.216 1.00 98.81 69 ARG A CA 1
ATOM 474 C C . ARG A 1 69 ? 2.964 0.981 7.743 1.00 98.81 69 ARG A C 1
ATOM 476 O O . ARG A 1 69 ? 3.920 0.898 6.977 1.00 98.81 69 ARG A O 1
ATOM 483 N N . ILE A 1 70 ? 1.783 1.455 7.341 1.00 98.75 70 ILE A N 1
ATOM 484 C CA . ILE A 1 70 ? 1.562 1.948 5.971 1.00 98.75 70 ILE A CA 1
ATOM 485 C C . ILE A 1 70 ? 2.378 3.223 5.684 1.00 98.75 70 ILE A C 1
ATOM 487 O O . ILE A 1 70 ? 2.749 3.468 4.543 1.00 98.75 70 ILE A O 1
ATOM 491 N N . LYS A 1 71 ? 2.749 4.007 6.708 1.00 98.69 71 LYS A N 1
ATOM 492 C CA . LYS A 1 71 ? 3.679 5.137 6.538 1.00 98.69 71 LYS A CA 1
ATOM 493 C C . LYS A 1 71 ? 5.086 4.667 6.157 1.00 98.69 71 LYS A C 1
ATOM 495 O O . LYS A 1 71 ? 5.748 5.301 5.346 1.00 98.69 71 LYS A O 1
ATOM 500 N N . ASP A 1 72 ? 5.549 3.544 6.698 1.00 98.75 72 ASP A N 1
ATOM 501 C CA . ASP A 1 72 ? 6.845 2.986 6.298 1.00 98.75 72 ASP A CA 1
ATOM 502 C C . ASP A 1 72 ? 6.838 2.498 4.842 1.00 98.75 72 ASP A C 1
ATOM 504 O O . ASP A 1 72 ? 7.881 2.517 4.178 1.00 98.75 72 ASP A O 1
ATOM 508 N N . LEU A 1 73 ? 5.673 2.044 4.352 1.00 98.88 73 LEU A N 1
ATOM 509 C CA . LEU A 1 73 ? 5.485 1.713 2.941 1.00 98.88 73 LEU A CA 1
ATOM 510 C C . LEU A 1 73 ? 5.640 2.959 2.072 1.00 98.88 73 LEU A C 1
ATOM 512 O O . LEU A 1 73 ? 6.450 2.920 1.154 1.00 98.88 73 LEU A O 1
ATOM 516 N N . GLU A 1 74 ? 4.912 4.033 2.390 1.00 98.81 74 GLU A N 1
ATOM 517 C CA . GLU A 1 74 ? 4.975 5.333 1.698 1.00 98.81 74 GLU A CA 1
ATOM 518 C C . GLU A 1 74 ? 6.427 5.815 1.587 1.00 98.81 74 GLU A C 1
ATOM 520 O O . GLU A 1 74 ? 6.956 5.952 0.489 1.00 98.81 74 GLU A O 1
ATOM 525 N N . LEU A 1 75 ? 7.139 5.907 2.716 1.00 98.81 75 LEU A N 1
ATOM 526 C CA . LEU A 1 75 ? 8.540 6.339 2.727 1.00 98.81 75 LEU A CA 1
ATOM 527 C C . LEU A 1 75 ? 9.459 5.424 1.903 1.00 98.81 75 LEU A C 1
ATOM 529 O O . LEU A 1 75 ? 10.401 5.891 1.261 1.00 98.81 75 LEU A O 1
ATOM 533 N N . SER A 1 76 ? 9.219 4.110 1.938 1.00 98.62 76 SER A N 1
ATOM 534 C CA . SER A 1 76 ? 10.003 3.160 1.145 1.00 98.62 76 SER A CA 1
ATOM 535 C C . SER A 1 76 ? 9.727 3.303 -0.351 1.00 98.62 76 SER A C 1
ATOM 537 O O . SER A 1 76 ? 10.663 3.158 -1.138 1.00 98.62 76 SER A O 1
ATOM 539 N N . TRP A 1 77 ? 8.467 3.523 -0.734 1.00 98.62 77 TRP A N 1
ATOM 540 C CA . TRP A 1 77 ? 8.022 3.668 -2.118 1.00 98.62 77 TRP A CA 1
ATOM 541 C C . TRP A 1 77 ? 8.548 4.966 -2.732 1.00 98.62 77 TRP A C 1
ATOM 543 O O . TRP A 1 77 ? 9.218 4.913 -3.764 1.00 98.62 77 TRP A O 1
ATOM 553 N N . ASP A 1 78 ? 8.383 6.089 -2.030 1.00 98.56 78 ASP A N 1
ATOM 554 C CA . ASP A 1 78 ? 8.906 7.402 -2.426 1.00 98.56 78 ASP A CA 1
ATOM 555 C C . ASP A 1 78 ? 10.427 7.356 -2.612 1.00 98.56 78 ASP A C 1
ATOM 557 O O . ASP A 1 78 ? 10.974 7.810 -3.618 1.00 98.56 78 ASP A O 1
ATOM 561 N N . GLY A 1 79 ? 11.134 6.714 -1.674 1.00 98.50 79 GLY A N 1
ATOM 562 C CA . GLY A 1 79 ? 12.584 6.538 -1.754 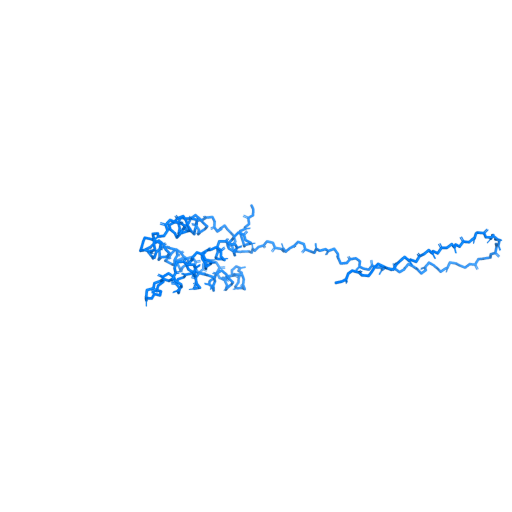1.00 98.50 79 GLY A CA 1
ATOM 563 C C . GLY A 1 79 ? 13.052 5.703 -2.953 1.00 98.50 79 GLY A C 1
ATOM 564 O O . GLY A 1 79 ? 14.222 5.780 -3.332 1.00 98.50 79 GLY A O 1
ATOM 565 N N . ALA A 1 80 ? 12.166 4.913 -3.563 1.00 98.00 80 ALA A N 1
ATOM 566 C CA . ALA A 1 80 ? 12.455 4.096 -4.736 1.00 98.00 80 ALA A CA 1
ATOM 567 C C . ALA A 1 80 ? 11.950 4.710 -6.055 1.00 98.00 80 ALA A C 1
ATOM 569 O O . ALA A 1 80 ? 12.293 4.189 -7.122 1.00 98.00 80 ALA A O 1
ATOM 570 N N . GLU A 1 81 ? 11.187 5.813 -6.020 1.00 96.62 81 GLU A N 1
ATOM 571 C CA . GLU A 1 81 ? 10.517 6.393 -7.196 1.00 96.62 81 GLU A CA 1
ATOM 572 C C . GLU A 1 81 ? 11.492 6.620 -8.357 1.00 96.62 81 GLU A C 1
ATOM 574 O O . GLU A 1 81 ? 11.254 6.151 -9.473 1.00 96.62 81 GLU A O 1
ATOM 579 N N . ALA A 1 82 ? 12.623 7.281 -8.092 1.00 97.25 82 ALA A N 1
ATOM 580 C CA . ALA A 1 82 ? 13.606 7.629 -9.118 1.00 97.25 82 ALA A CA 1
ATOM 581 C C . ALA A 1 82 ? 14.165 6.400 -9.860 1.00 97.25 82 ALA A C 1
ATOM 583 O O . ALA A 1 82 ? 14.541 6.501 -11.028 1.00 97.25 82 ALA A O 1
ATOM 584 N N . GLY A 1 83 ? 14.204 5.237 -9.199 1.00 96.00 83 GLY A N 1
ATOM 585 C CA . GLY A 1 83 ? 14.639 3.975 -9.796 1.00 96.00 8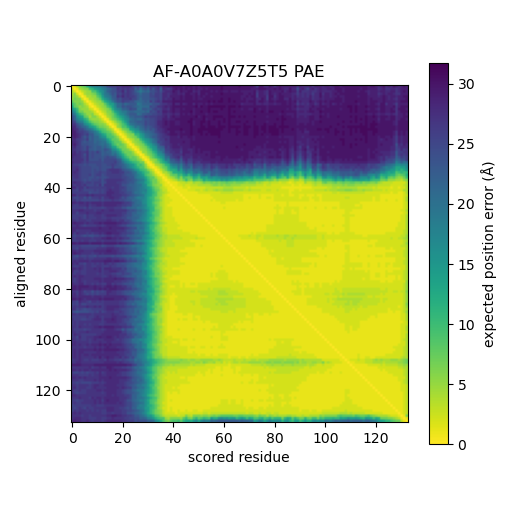3 GLY A CA 1
ATOM 586 C C . GLY A 1 83 ? 13.514 3.196 -10.482 1.00 96.00 83 GLY A C 1
ATOM 587 O O . GLY A 1 83 ? 13.769 2.497 -11.461 1.00 96.00 83 GLY A O 1
ATOM 588 N N . LEU A 1 84 ? 12.276 3.300 -9.994 1.00 97.00 84 LEU A N 1
ATOM 589 C CA . LEU A 1 84 ? 11.129 2.529 -10.489 1.00 97.00 84 LEU A CA 1
ATOM 590 C C . LEU A 1 84 ? 10.422 3.210 -11.665 1.00 97.00 84 LEU A C 1
ATOM 592 O O . LEU A 1 84 ? 10.169 2.578 -12.694 1.00 97.00 84 LEU A O 1
ATOM 596 N N . ARG A 1 85 ? 10.135 4.508 -11.542 1.00 96.38 85 ARG A N 1
ATOM 597 C CA . ARG A 1 85 ? 9.286 5.252 -12.478 1.00 96.38 85 ARG A CA 1
ATOM 598 C C . ARG A 1 85 ? 9.813 5.255 -13.922 1.00 96.38 85 ARG A C 1
ATOM 600 O O . ARG A 1 85 ? 9.012 4.999 -14.822 1.00 96.38 85 ARG A O 1
ATOM 607 N N . PRO A 1 86 ? 11.123 5.444 -14.202 1.00 97.62 86 PRO A N 1
ATOM 608 C CA . PRO A 1 86 ? 11.634 5.381 -15.575 1.00 97.62 86 PRO A CA 1
ATOM 609 C C . PRO A 1 86 ? 11.558 3.985 -16.210 1.00 97.62 86 PRO A C 1
ATOM 611 O O . PRO A 1 86 ? 11.616 3.865 -17.431 1.00 97.62 86 PRO A O 1
ATOM 614 N N . ARG A 1 87 ? 11.446 2.918 -15.406 1.00 96.19 87 ARG A N 1
ATOM 615 C CA . ARG A 1 87 ? 11.450 1.530 -15.897 1.00 96.19 87 ARG A CA 1
ATOM 616 C C . ARG A 1 87 ? 10.083 1.092 -16.409 1.00 96.19 87 ARG A C 1
ATOM 618 O O . ARG A 1 87 ? 10.011 0.334 -17.376 1.00 96.19 87 ARG A O 1
ATOM 625 N N . ALA A 1 88 ? 9.018 1.569 -15.766 1.00 96.50 88 ALA A N 1
ATOM 626 C CA . ALA A 1 88 ? 7.639 1.273 -16.134 1.00 96.50 88 ALA A CA 1
ATOM 627 C C . ALA A 1 88 ? 6.677 2.331 -15.567 1.00 96.50 88 ALA A C 1
ATOM 629 O O . ALA A 1 88 ? 5.985 2.076 -14.590 1.00 96.50 88 ALA A O 1
ATOM 630 N N . ALA A 1 89 ? 6.612 3.520 -16.174 1.00 97.44 89 ALA A N 1
ATOM 631 C CA . ALA A 1 89 ? 5.805 4.626 -15.642 1.00 97.44 89 ALA A CA 1
ATOM 632 C C . ALA A 1 89 ? 4.310 4.284 -15.478 1.00 97.44 89 ALA A C 1
ATOM 634 O O . ALA A 1 89 ? 3.691 4.688 -14.498 1.00 97.44 89 ALA A O 1
ATOM 635 N N . VAL A 1 90 ? 3.733 3.523 -16.416 1.00 97.25 90 VAL A N 1
ATOM 636 C CA . VAL A 1 90 ? 2.321 3.106 -16.352 1.00 97.25 90 VAL A CA 1
ATOM 637 C C . VAL A 1 90 ? 2.083 2.154 -15.180 1.00 97.25 90 VAL A C 1
ATOM 639 O O . VAL A 1 90 ? 1.188 2.401 -14.379 1.00 97.25 90 VAL A O 1
ATOM 642 N N . ASP A 1 91 ? 2.899 1.108 -15.040 1.00 96.94 91 ASP A N 1
ATOM 643 C CA . ASP A 1 91 ? 2.770 0.157 -13.929 1.00 96.94 91 ASP A CA 1
ATOM 644 C C . ASP A 1 91 ? 3.070 0.826 -12.586 1.00 96.94 91 ASP A C 1
ATOM 646 O O . ASP A 1 91 ? 2.387 0.559 -11.599 1.00 96.94 91 ASP A O 1
ATOM 650 N N . TRP A 1 92 ? 4.055 1.732 -12.559 1.00 98.25 92 TRP A N 1
ATOM 651 C CA . TRP A 1 92 ? 4.385 2.535 -11.385 1.00 98.25 92 TRP A CA 1
ATOM 652 C C . TRP A 1 92 ? 3.148 3.288 -10.896 1.00 98.25 92 TRP A C 1
ATOM 654 O O . TRP A 1 92 ? 2.771 3.117 -9.744 1.00 98.25 92 TRP A O 1
ATOM 664 N N . HIS A 1 93 ? 2.450 4.006 -11.784 1.00 98.50 93 HIS A N 1
ATOM 665 C CA . HIS A 1 93 ? 1.215 4.716 -11.439 1.00 98.50 93 HIS A CA 1
ATOM 666 C C . HIS A 1 93 ? 0.091 3.799 -10.935 1.00 98.50 93 HIS A C 1
ATOM 668 O O . HIS A 1 93 ? -0.742 4.230 -10.141 1.00 98.50 93 HIS A O 1
ATOM 674 N N . VAL A 1 94 ? 0.029 2.545 -11.395 1.00 98.50 94 VAL A N 1
ATOM 675 C CA . VAL A 1 94 ? -0.969 1.581 -10.906 1.00 98.50 94 VAL A CA 1
ATOM 676 C C . VAL A 1 94 ? -0.689 1.194 -9.455 1.00 98.50 94 VAL A C 1
ATOM 678 O O . VAL A 1 94 ? -1.624 1.147 -8.657 1.00 98.50 94 VAL A O 1
ATOM 681 N N . VAL A 1 95 ? 0.574 0.929 -9.109 1.00 98.44 95 VAL A N 1
ATOM 682 C CA . VAL A 1 95 ? 0.965 0.613 -7.726 1.00 98.44 95 VAL A CA 1
ATOM 683 C C . VAL A 1 95 ? 0.839 1.847 -6.834 1.00 98.44 95 VAL A C 1
ATOM 685 O O . VAL A 1 95 ? 0.241 1.755 -5.768 1.00 98.44 95 VAL A O 1
ATOM 688 N N . ASP A 1 96 ? 1.319 2.997 -7.303 1.00 98.75 96 ASP A N 1
ATOM 689 C CA . ASP A 1 96 ? 1.265 4.295 -6.621 1.00 98.75 96 ASP A CA 1
ATOM 690 C C . ASP A 1 96 ? -0.166 4.655 -6.198 1.00 98.75 96 ASP A C 1
ATOM 692 O O . ASP A 1 96 ? -0.462 4.824 -5.019 1.00 98.75 96 ASP A O 1
ATOM 696 N N . LYS A 1 97 ? -1.113 4.580 -7.140 1.00 98.88 97 LYS A N 1
ATOM 697 C CA . LYS A 1 97 ? -2.533 4.818 -6.860 1.00 98.88 97 LYS A CA 1
ATOM 698 C C . LYS A 1 97 ? -3.131 3.825 -5.856 1.00 98.88 97 LYS A C 1
ATOM 700 O O . LYS A 1 97 ? -4.052 4.171 -5.116 1.00 98.88 97 LYS A O 1
ATOM 705 N N . ALA A 1 98 ? -2.670 2.575 -5.855 1.00 98.88 98 ALA A N 1
ATOM 706 C CA . ALA A 1 98 ? -3.125 1.586 -4.882 1.00 98.88 98 ALA A CA 1
ATOM 707 C C . ALA A 1 98 ? -2.569 1.882 -3.478 1.00 98.88 98 ALA A C 1
ATOM 709 O O . ALA A 1 98 ? -3.274 1.682 -2.488 1.00 98.88 98 ALA A O 1
ATOM 710 N N . ILE A 1 99 ? -1.333 2.388 -3.391 1.00 98.88 99 ILE A N 1
ATOM 711 C CA . ILE A 1 99 ? -0.727 2.858 -2.140 1.00 98.88 99 ILE A CA 1
ATOM 712 C C . ILE A 1 99 ? -1.517 4.053 -1.604 1.00 98.88 99 ILE A C 1
ATOM 714 O O . ILE A 1 99 ? -1.926 4.012 -0.443 1.00 98.88 99 ILE A O 1
ATOM 718 N N . ASP A 1 100 ? -1.827 5.041 -2.447 1.00 98.88 100 ASP A N 1
ATOM 719 C CA . ASP A 1 100 ? -2.664 6.193 -2.082 1.00 98.88 100 ASP A CA 1
ATOM 720 C C . ASP A 1 100 ? -4.017 5.758 -1.507 1.00 98.88 100 ASP A C 1
ATOM 722 O O . ASP A 1 100 ? -4.411 6.198 -0.429 1.00 98.88 100 ASP A O 1
ATOM 726 N N . GLY A 1 101 ? -4.706 4.819 -2.166 1.00 98.88 101 GLY A N 1
ATOM 727 C CA . GLY A 1 101 ? -5.993 4.307 -1.687 1.00 98.88 101 GLY A CA 1
ATOM 728 C C . GLY A 1 101 ? -5.916 3.639 -0.306 1.00 98.88 101 GLY A C 1
ATOM 729 O O . GLY A 1 101 ? -6.807 3.823 0.528 1.00 98.88 101 GLY A O 1
ATOM 730 N N . ALA A 1 102 ? -4.845 2.887 -0.032 1.00 98.88 102 ALA A N 1
ATOM 731 C CA . ALA A 1 102 ? -4.620 2.281 1.281 1.00 98.88 102 ALA A CA 1
ATOM 732 C C . ALA A 1 102 ? -4.242 3.322 2.349 1.00 98.88 102 ALA A C 1
ATOM 734 O O . ALA A 1 102 ? -4.714 3.231 3.489 1.00 98.88 102 ALA A O 1
ATOM 735 N N . LEU A 1 103 ? -3.424 4.318 1.991 1.00 98.88 103 LEU A N 1
ATOM 736 C CA . LEU A 1 103 ? -3.065 5.437 2.862 1.00 98.88 103 LEU A CA 1
ATOM 737 C C . LEU A 1 103 ? -4.305 6.239 3.257 1.00 98.88 103 LEU A C 1
ATOM 739 O O . LEU A 1 103 ? -4.505 6.476 4.448 1.00 98.88 103 LEU A O 1
ATOM 743 N N . ASP A 1 104 ? -5.152 6.598 2.295 1.00 98.88 104 ASP A N 1
ATOM 744 C CA . ASP A 1 104 ? -6.391 7.343 2.522 1.00 98.88 104 ASP A CA 1
ATOM 745 C C . ASP A 1 104 ? -7.326 6.600 3.481 1.00 98.88 104 ASP A C 1
ATOM 747 O O . ASP A 1 104 ? -7.789 7.172 4.474 1.00 98.88 104 ASP A O 1
ATOM 751 N N . ALA A 1 105 ? -7.551 5.302 3.244 1.00 98.81 105 ALA A N 1
ATOM 752 C CA . ALA A 1 105 ? -8.412 4.482 4.092 1.00 98.81 105 ALA A CA 1
ATOM 753 C C . ALA A 1 105 ? -7.903 4.416 5.544 1.00 98.81 105 ALA A C 1
ATOM 755 O O . ALA A 1 105 ? -8.662 4.666 6.482 1.00 98.81 105 ALA A O 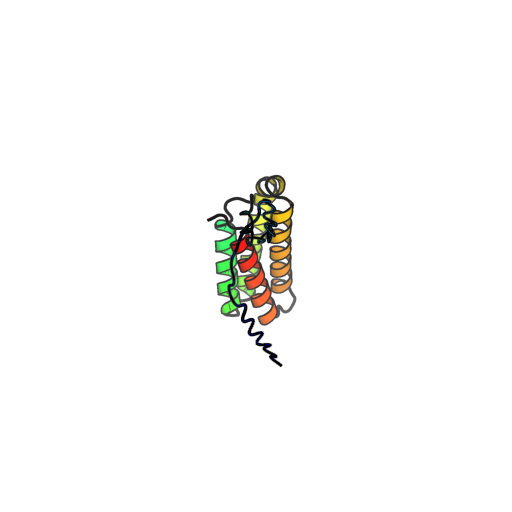1
ATOM 756 N N . LEU A 1 106 ? -6.609 4.136 5.740 1.00 98.69 106 LEU A N 1
ATOM 757 C CA . LEU A 1 106 ? -5.999 4.019 7.072 1.00 98.69 106 LEU A CA 1
ATOM 758 C C . LEU A 1 106 ? -5.824 5.373 7.778 1.00 98.69 106 LEU A C 1
ATOM 760 O O . LEU A 1 106 ? -5.707 5.427 9.007 1.00 98.69 106 LEU A O 1
ATOM 764 N N . ARG A 1 107 ? -5.778 6.481 7.030 1.00 98.56 107 ARG A N 1
ATOM 765 C CA . ARG A 1 107 ? -5.621 7.836 7.581 1.00 98.56 107 ARG A CA 1
ATOM 766 C C . ARG A 1 107 ? -6.940 8.538 7.878 1.00 98.56 107 ARG A C 1
ATOM 768 O O . ARG A 1 107 ? -6.886 9.521 8.623 1.00 98.56 107 ARG A O 1
ATOM 775 N N . ALA A 1 108 ? -8.070 8.024 7.390 1.00 98.50 108 ALA A N 1
ATOM 776 C CA . ALA A 1 108 ? -9.406 8.515 7.715 1.00 98.50 108 ALA A CA 1
ATOM 777 C C . ALA A 1 108 ? -9.636 8.651 9.236 1.00 98.50 108 ALA A C 1
ATOM 779 O O . ALA A 1 108 ? -8.962 8.020 10.055 1.00 98.50 108 ALA A O 1
ATOM 780 N N . SER A 1 109 ? -10.578 9.517 9.622 1.00 95.25 109 SER A N 1
ATOM 781 C CA . SER A 1 109 ? -10.834 9.869 11.023 1.00 95.25 109 SER A CA 1
ATOM 782 C C . SER A 1 109 ? -12.334 9.816 11.363 1.00 95.25 109 SER A C 1
ATOM 784 O O . SER A 1 109 ? -13.056 10.742 10.987 1.00 95.25 109 SER A O 1
ATOM 786 N N . PRO A 1 110 ? -12.803 8.786 12.100 1.00 93.19 110 PRO A N 1
ATOM 787 C CA . PRO A 1 110 ? -12.074 7.554 12.422 1.00 93.19 110 PRO A CA 1
ATOM 788 C C . PRO A 1 110 ? -11.903 6.656 11.180 1.00 93.19 110 PRO A C 1
ATOM 790 O O . PRO A 1 110 ? -12.722 6.730 10.262 1.00 93.19 110 PRO A O 1
ATOM 793 N N . PRO A 1 111 ? -10.867 5.802 11.132 1.00 97.00 111 PRO A N 1
ATOM 794 C CA . PRO A 1 111 ? -10.727 4.829 10.056 1.00 97.00 111 PRO A CA 1
ATOM 795 C C . PRO A 1 111 ? -11.807 3.746 10.181 1.00 97.00 111 PRO A C 1
ATOM 797 O O . PRO A 1 111 ? -12.037 3.212 11.266 1.00 97.00 111 PRO A O 1
ATOM 800 N N . ASP A 1 112 ? -12.467 3.418 9.069 1.00 98.38 112 ASP A N 1
ATOM 801 C CA . ASP A 1 112 ? -13.450 2.333 9.007 1.00 98.38 112 ASP A CA 1
ATOM 802 C C . ASP A 1 112 ? -12.738 0.978 8.805 1.00 98.38 112 ASP A C 1
ATOM 804 O O . ASP A 1 112 ? -12.052 0.810 7.789 1.00 98.38 112 ASP A O 1
ATOM 808 N N . PRO A 1 113 ? -12.888 -0.009 9.713 1.00 98.06 113 PRO A N 1
ATOM 809 C CA . PRO A 1 113 ? -12.138 -1.266 9.639 1.00 98.06 11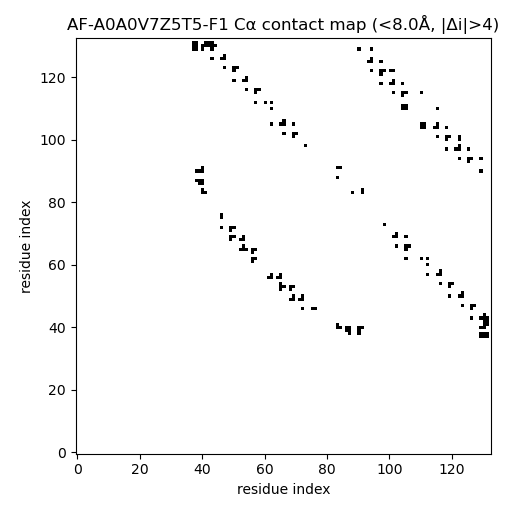3 PRO A CA 1
ATOM 810 C C . PRO A 1 113 ? -12.371 -2.066 8.352 1.00 98.06 113 PRO A C 1
ATOM 812 O O . PRO A 1 113 ? -11.434 -2.646 7.801 1.00 98.06 113 PRO A O 1
ATOM 815 N N . VAL A 1 114 ? -13.610 -2.091 7.847 1.00 98.50 114 VAL A N 1
ATOM 816 C CA . VAL A 1 114 ? -13.965 -2.844 6.633 1.00 98.50 114 VAL A CA 1
ATOM 817 C C . VAL A 1 114 ? -13.317 -2.209 5.404 1.00 98.50 114 VAL A C 1
ATOM 819 O O . VAL A 1 114 ? -12.709 -2.908 4.593 1.00 98.50 114 VAL A O 1
ATOM 822 N N . THR A 1 115 ? -13.395 -0.884 5.293 1.00 98.62 115 THR A N 1
ATOM 823 C CA . THR A 1 115 ? -12.772 -0.115 4.213 1.00 98.62 115 THR A CA 1
ATOM 824 C C . THR A 1 115 ? -11.251 -0.245 4.247 1.00 98.62 115 THR A C 1
ATOM 826 O O . THR A 1 115 ? -10.647 -0.452 3.196 1.00 98.62 115 THR A O 1
ATOM 829 N N . CYS A 1 116 ? -10.636 -0.207 5.434 1.00 98.81 116 CYS A N 1
ATOM 830 C CA . CYS A 1 116 ? -9.192 -0.395 5.596 1.00 98.81 116 CYS A CA 1
ATOM 831 C C . CYS A 1 116 ? -8.734 -1.769 5.099 1.00 98.81 116 CYS A C 1
ATOM 833 O O . CYS A 1 116 ? -7.816 -1.844 4.286 1.00 98.81 116 CYS A O 1
ATOM 835 N N . ARG A 1 117 ? -9.386 -2.855 5.540 1.00 98.81 117 ARG A N 1
ATOM 836 C CA . ARG A 1 117 ? -9.041 -4.212 5.085 1.00 98.81 117 ARG A CA 1
ATOM 837 C C . ARG A 1 117 ? -9.176 -4.357 3.576 1.00 98.81 117 ARG A C 1
ATOM 839 O O . ARG A 1 117 ? -8.248 -4.839 2.937 1.00 98.81 117 ARG A O 1
ATOM 846 N N . ARG A 1 118 ? -10.279 -3.867 2.998 1.00 98.88 118 ARG A N 1
ATOM 847 C CA . ARG A 1 118 ? -10.486 -3.912 1.545 1.00 98.88 118 ARG A CA 1
ATOM 848 C C . ARG A 1 118 ? -9.380 -3.170 0.792 1.00 98.88 118 ARG A C 1
ATOM 850 O O . ARG A 1 118 ? -8.838 -3.719 -0.158 1.00 98.88 118 ARG A O 1
ATOM 857 N N . ALA A 1 119 ? -9.035 -1.955 1.217 1.00 98.88 119 ALA A N 1
ATOM 858 C CA . ALA A 1 119 ? -8.005 -1.161 0.549 1.00 98.88 119 ALA A CA 1
ATOM 859 C C . ALA A 1 119 ? -6.618 -1.827 0.625 1.00 98.88 119 ALA A C 1
ATOM 861 O O . ALA A 1 119 ? -5.874 -1.829 -0.353 1.00 98.88 119 ALA A O 1
ATOM 862 N N . VAL A 1 120 ? -6.282 -2.446 1.762 1.00 98.88 120 VAL A N 1
ATOM 863 C CA . VAL A 1 120 ? -5.015 -3.178 1.923 1.00 98.88 120 VAL A CA 1
ATOM 864 C C . VAL A 1 120 ? -4.997 -4.474 1.101 1.00 98.88 120 VAL A C 1
ATOM 866 O O . VAL A 1 120 ? -3.970 -4.793 0.503 1.00 98.88 120 VAL A O 1
ATOM 869 N N . ASP A 1 121 ? -6.117 -5.195 1.013 1.00 98.88 121 ASP A N 1
ATOM 870 C CA . ASP A 1 121 ? -6.249 -6.379 0.152 1.00 98.88 121 ASP A CA 1
ATOM 871 C C . ASP A 1 121 ? -6.112 -6.014 -1.338 1.00 98.88 121 ASP A C 1
ATOM 873 O O . ASP A 1 121 ? -5.424 -6.707 -2.091 1.00 98.88 121 ASP A O 1
ATOM 877 N N . GLU A 1 122 ? -6.720 -4.902 -1.764 1.00 98.88 122 GLU A N 1
ATOM 878 C CA . GLU A 1 122 ? -6.589 -4.365 -3.124 1.00 98.88 122 GLU A CA 1
ATOM 879 C C . GLU A 1 122 ? -5.135 -3.988 -3.443 1.00 98.88 122 GLU A C 1
ATOM 881 O O . GLU A 1 122 ? -4.617 -4.371 -4.496 1.00 98.88 122 GLU A O 1
ATOM 886 N N . LEU A 1 123 ? -4.451 -3.306 -2.520 1.00 98.88 123 LEU A N 1
ATOM 887 C CA . LEU A 1 123 ? -3.032 -2.980 -2.649 1.00 98.88 123 LEU A CA 1
ATOM 888 C C . LEU A 1 123 ? -2.161 -4.240 -2.757 1.00 98.88 123 LEU A C 1
ATOM 890 O O . LEU A 1 123 ? -1.311 -4.319 -3.646 1.00 98.88 123 LEU A O 1
ATOM 894 N N . LEU A 1 124 ? -2.383 -5.245 -1.905 1.00 98.81 124 LEU A N 1
ATOM 895 C CA . LEU A 1 124 ? -1.625 -6.498 -1.961 1.00 98.81 124 LEU A CA 1
ATOM 896 C C . LEU A 1 124 ? -1.822 -7.210 -3.304 1.00 98.81 124 LEU A C 1
ATOM 898 O O . LEU A 1 124 ? -0.850 -7.647 -3.915 1.00 98.81 124 LEU A O 1
ATOM 902 N N . ALA A 1 125 ? -3.058 -7.267 -3.804 1.00 98.50 125 ALA A N 1
ATOM 903 C CA . ALA A 1 125 ? -3.358 -7.867 -5.100 1.00 98.50 125 ALA A CA 1
ATOM 904 C C . ALA A 1 125 ? -2.695 -7.117 -6.271 1.00 98.50 125 ALA A C 1
ATOM 906 O O . ALA A 1 125 ? -2.295 -7.738 -7.258 1.00 98.50 125 ALA A O 1
ATOM 907 N N . VAL A 1 126 ? -2.578 -5.787 -6.183 1.00 98.38 126 VAL A N 1
ATOM 908 C CA . VAL A 1 126 ? -1.856 -4.980 -7.177 1.00 98.38 126 VAL A CA 1
ATOM 909 C C . VAL A 1 126 ? -0.358 -5.272 -7.134 1.00 98.38 126 VAL A C 1
ATOM 911 O O . VAL A 1 126 ? 0.222 -5.522 -8.190 1.00 98.38 126 VAL A O 1
ATOM 914 N N . ILE A 1 127 ? 0.261 -5.306 -5.948 1.00 97.69 127 ILE A N 1
ATOM 915 C CA . ILE A 1 127 ? 1.682 -5.661 -5.816 1.00 97.69 127 ILE A CA 1
ATOM 916 C C . ILE A 1 127 ? 1.940 -7.067 -6.364 1.00 97.69 127 ILE A C 1
ATOM 918 O O . ILE A 1 127 ? 2.853 -7.239 -7.167 1.00 97.69 127 ILE A O 1
ATOM 922 N N . ASP A 1 128 ? 1.106 -8.049 -6.016 1.00 96.62 128 ASP A N 1
ATOM 923 C CA . ASP A 1 128 ? 1.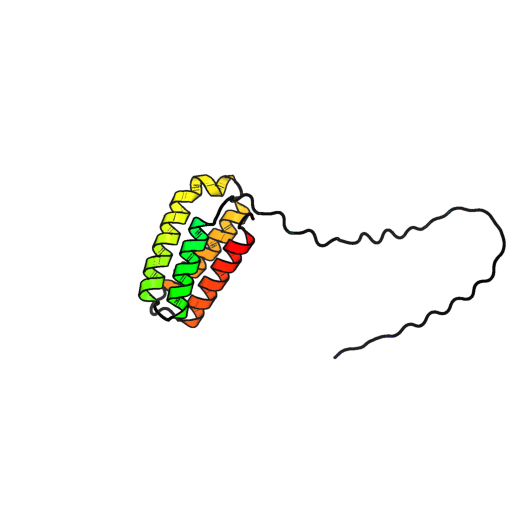268 -9.441 -6.457 1.00 96.62 128 ASP A CA 1
ATOM 924 C C . ASP A 1 128 ? 1.144 -9.594 -7.979 1.00 96.62 128 ASP A C 1
ATOM 926 O O . ASP A 1 128 ? 1.835 -10.414 -8.578 1.00 96.62 128 ASP A O 1
ATOM 930 N N . ARG A 1 129 ? 0.313 -8.772 -8.632 1.00 95.44 129 ARG A N 1
ATOM 931 C CA . ARG A 1 129 ? 0.202 -8.737 -10.099 1.00 95.44 129 ARG A CA 1
ATOM 932 C C . ARG A 1 129 ? 1.439 -8.140 -10.772 1.00 95.44 129 ARG A C 1
ATOM 934 O O . ARG A 1 129 ? 1.766 -8.534 -11.889 1.00 95.44 129 ARG A O 1
ATOM 941 N N . MET A 1 130 ? 2.069 -7.154 -10.135 1.00 94.81 130 MET A N 1
ATOM 942 C CA . MET A 1 130 ? 3.222 -6.433 -10.685 1.00 94.81 130 MET A CA 1
ATOM 943 C C . MET A 1 130 ? 4.560 -7.080 -10.322 1.00 94.81 130 MET A C 1
ATOM 945 O O . MET A 1 130 ? 5.576 -6.773 -10.943 1.00 94.81 130 MET A O 1
ATOM 949 N N . GLN A 1 131 ? 4.572 -7.973 -9.335 1.00 89.62 131 GLN A N 1
ATOM 950 C CA . GLN A 1 131 ? 5.752 -8.717 -8.929 1.00 89.62 131 GLN A CA 1
ATOM 951 C C . GLN A 1 131 ? 6.227 -9.615 -10.077 1.00 89.62 131 GLN A C 1
ATOM 953 O O . GLN A 1 131 ? 5.468 -10.404 -10.641 1.00 89.62 131 GLN A O 1
ATOM 958 N N . VAL A 1 132 ? 7.514 -9.519 -10.402 1.00 78.75 132 VAL A N 1
ATOM 959 C CA . VAL A 1 132 ? 8.175 -10.525 -11.237 1.00 78.75 132 VAL A CA 1
ATOM 960 C C . VAL A 1 132 ? 8.468 -11.762 -10.384 1.00 78.75 132 VAL A C 1
ATOM 962 O O . VAL A 1 132 ? 8.903 -11.625 -9.236 1.00 78.75 132 VAL A O 1
ATOM 965 N N . ALA A 1 133 ? 8.167 -12.942 -10.933 1.00 58.06 133 ALA A N 1
ATOM 966 C CA . ALA A 1 133 ? 8.449 -14.233 -10.305 1.00 58.06 133 ALA A CA 1
ATOM 967 C C . ALA A 1 133 ? 9.955 -14.488 -10.148 1.00 58.06 133 ALA A C 1
ATOM 969 O O . ALA A 1 133 ? 10.726 -14.008 -11.014 1.00 58.06 133 ALA A O 1
#

Nearest PDB structures (foldseek):
  6j3y-assembly1_Q  TM=7.891E-01  e=1.095E-01  Chaetoceros neogracilis
  8bw8-assembly2_D  TM=5.978E-01  e=2.967E-01  Drosophila melanogaster
  6h2d-assembly1_Q  TM=2.524E-01  e=8.091E+00  Aeromonas hydrophila subsp. hydrophila AL09-71

Mean predicted aligned error: 12.35 Å

Radius of gyration: 26.07 Å; Cα contacts (8 Å, |Δi|>4): 109; chains: 1; bounding box: 47×49×75 Å

Secondary structure (DSSP, 8-state):
---------------------------------PPPPPPTT---HHHHHHHHHHHHHHTTT-HHHHHHHHHHHHHHHHTTHHHHTTT-HHHHHHHHHHHHHHHHHHHSSSPPHHHHHHHHHHHHHHHHHH---